Protein AF-G2LH90-F1 (afdb_monomer)

Foldseek 3Di:
DDADDPVLLLLLVVLCCVQAVFQFKWWDDCVQPRPDDSQDAGEIETEHQDDPDDQVRVQVSSVVSSPPSPGHYGYGYYYPVRLVVCCPPPPDPSVCRVPGIHIPDHPVVVVVVVVVVVVVVD

Mean predicted aligned error: 4.97 Å

Radius of gyration: 15.07 Å; Cα contacts (8 Å, |Δi|>4): 182; chains: 1; bounding box: 35×45×36 Å

Nearest PDB structures (foldseek):
  2rff-assembly1_A  TM=8.038E-01  e=9.417E-05  Saccharolobus solfataricus P2
  8xeh-assembly1_E  TM=7.236E-01  e=1.306E-04  Legionella pneumophila
  8xeo-assembly1_A  TM=7.544E-01  e=3.486E-04  Legionella pneumophila
  1no5-assembly2_B  TM=7.071E-01  e=1.132E-03  Haemophilus influenzae
  4ebj-assembly1_B  TM=7.382E-01  e=4.722E-02  Pseudomonas aeruginosa

InterPro domains:
  IPR002934 Polymerase, nucleotidyl transferase domain [PF01909] (20-97)
  IPR043519 Nucleotidyltransferase superfamily [G3DSA:3.30.460.10] (2-115)
  IPR043519 Nucleotidyltransferase superfamily [SSF81301] (8-109)

Organism: Chloracidobacterium thermophilum (strain B) (NCBI:txid981222)

pLDDT: mean 91.3, std 10.44, range [48.72, 98.62]

Solvent-accessible surface area (backbone atoms only — not comparable to full-atom values): 6876 Å² total; per-residue (Å²): 123,52,78,89,47,70,70,52,52,49,52,52,49,50,46,49,41,76,74,58,63,37,49,32,34,29,34,26,61,36,80,39,78,55,82,62,54,95,82,50,51,50,34,35,41,35,30,20,77,68,72,95,63,52,64,67,56,42,30,54,50,45,56,58,63,58,57,90,63,57,58,58,67,45,55,48,59,39,34,45,67,62,41,60,73,31,36,79,38,84,89,37,69,43,22,48,40,77,75,53,35,41,75,78,43,43,46,70,61,51,50,52,52,53,54,55,55,59,65,73,76,115

Secondary structure (DSSP, 8-state):
-PPP-HHHHHHHHHHHHHHH--SEEEEETHHHHS---TT--EEEEEEES--SS-HHHHHHHHHHHTTTS-S-EEEEEEEHHHHHHHTT-TTSHHHHHHHHPEEEEEHHHHHHHHHHHHHTT-

Sequence (122 aa):
MKTVNEDSLQEITHRLVEVFHPEQVILFGSYAWGTPTADSDVDVMVIVPESDLSDYQRAVLGHRSLSGLGIPKDVIVRTRAEFDALREVRASLEYKIARQGRVLYDQRQSATRAELAHQSTT

Structure (mmCIF, N/CA/C/O backbone):
data_AF-G2LH90-F1
#
_entry.id   AF-G2LH90-F1
#
loop_
_atom_site.group_PDB
_atom_site.id
_atom_site.type_symbol
_atom_site.label_atom_id
_atom_site.label_alt_id
_atom_site.label_comp_id
_atom_site.label_asym_id
_atom_site.label_entity_id
_atom_site.label_seq_id
_atom_site.pdbx_PDB_ins_code
_atom_site.Cartn_x
_atom_site.Cartn_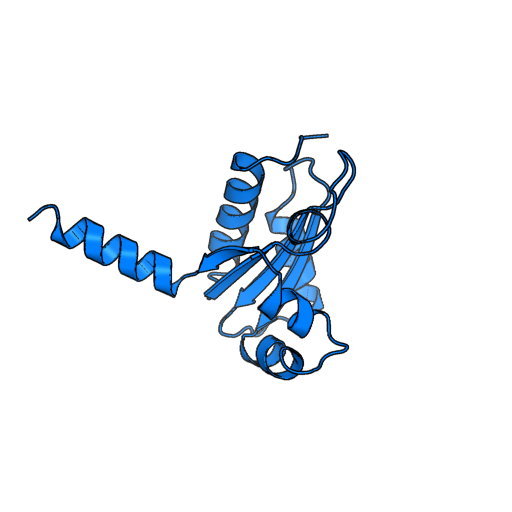y
_atom_site.Cartn_z
_atom_site.occupancy
_atom_site.B_iso_or_equiv
_atom_site.auth_seq_id
_atom_site.auth_comp_id
_atom_site.auth_asym_id
_atom_site.auth_atom_id
_atom_site.pdbx_PDB_model_num
ATOM 1 N N . MET A 1 1 ? -17.989 9.011 10.249 1.00 59.81 1 MET A N 1
ATOM 2 C CA . MET A 1 1 ? -16.854 8.264 9.675 1.00 59.81 1 MET A CA 1
ATOM 3 C C . MET A 1 1 ? -17.042 6.802 10.032 1.00 59.81 1 MET A C 1
ATOM 5 O O . MET A 1 1 ? -17.502 6.555 11.143 1.00 59.81 1 MET A O 1
ATOM 9 N N . LYS A 1 2 ? -16.812 5.854 9.116 1.00 67.00 2 LYS A N 1
ATOM 10 C CA . LYS A 1 2 ? -16.891 4.432 9.490 1.00 67.00 2 LYS A CA 1
ATOM 11 C C . LYS A 1 2 ? -15.686 4.083 10.364 1.00 67.00 2 LYS A C 1
ATOM 13 O O . LYS A 1 2 ? -14.580 4.526 10.076 1.00 67.00 2 LYS A O 1
ATOM 18 N N . THR A 1 3 ? -15.915 3.310 11.421 1.00 76.75 3 THR A N 1
ATOM 19 C CA . THR A 1 3 ? -14.844 2.752 12.251 1.00 76.75 3 THR A CA 1
ATOM 20 C C . THR A 1 3 ? -14.119 1.665 11.467 1.00 76.75 3 THR A C 1
ATOM 22 O O . THR A 1 3 ? -14.768 0.817 10.857 1.00 76.75 3 THR A O 1
ATOM 25 N N . VAL A 1 4 ? -12.787 1.678 11.489 1.00 85.12 4 VAL A N 1
ATOM 26 C CA . VAL A 1 4 ? -11.978 0.618 10.882 1.00 85.12 4 VAL A CA 1
ATOM 27 C C . VAL A 1 4 ? -12.087 -0.641 11.737 1.00 85.12 4 VAL A C 1
ATOM 29 O O . VAL A 1 4 ? -11.795 -0.628 12.931 1.00 85.12 4 VAL A O 1
ATOM 32 N N . ASN A 1 5 ? -12.526 -1.728 11.116 1.00 89.81 5 ASN A N 1
ATOM 33 C CA . ASN A 1 5 ? -12.639 -3.058 11.702 1.00 89.81 5 ASN A CA 1
ATOM 34 C C . ASN A 1 5 ? -12.268 -4.120 10.651 1.00 89.81 5 ASN A C 1
ATOM 36 O O . ASN A 1 5 ? -11.971 -3.784 9.504 1.00 89.81 5 ASN A O 1
ATOM 40 N N . GLU A 1 6 ? -12.303 -5.397 11.030 1.00 91.88 6 GLU A N 1
ATOM 41 C CA . GLU A 1 6 ? -11.967 -6.503 10.121 1.00 91.88 6 GLU A CA 1
ATOM 42 C C . GLU A 1 6 ? -12.854 -6.537 8.866 1.00 91.88 6 GLU A C 1
ATOM 44 O O . GLU A 1 6 ? -12.325 -6.685 7.768 1.00 91.88 6 GLU A O 1
ATOM 49 N N . ASP A 1 7 ? -14.161 -6.276 8.986 1.00 92.62 7 ASP A N 1
ATOM 50 C CA . ASP A 1 7 ? -15.064 -6.207 7.824 1.00 92.62 7 ASP A CA 1
ATOM 51 C C . ASP A 1 7 ? -14.650 -5.100 6.843 1.00 92.62 7 ASP A C 1
ATOM 53 O O . ASP A 1 7 ? -14.689 -5.267 5.624 1.00 92.62 7 ASP A O 1
ATOM 57 N N . SER A 1 8 ? -14.214 -3.956 7.373 1.00 92.88 8 SER A N 1
ATOM 58 C CA . SER A 1 8 ? -13.723 -2.842 6.565 1.00 92.88 8 SER A CA 1
ATOM 59 C C . SER A 1 8 ? -12.407 -3.185 5.869 1.00 92.88 8 SER A C 1
ATOM 61 O O . SER A 1 8 ? -12.229 -2.836 4.703 1.00 92.88 8 SER A O 1
ATOM 63 N N . LEU A 1 9 ? -11.491 -3.881 6.552 1.00 95.44 9 LEU A N 1
ATOM 64 C CA . LEU A 1 9 ? -10.242 -4.359 5.950 1.00 95.44 9 LEU A CA 1
ATOM 65 C C . LEU A 1 9 ? -10.513 -5.405 4.865 1.00 95.44 9 LEU A C 1
ATOM 67 O O . LEU A 1 9 ? -9.860 -5.380 3.819 1.00 95.44 9 LEU A O 1
ATOM 71 N N . GLN A 1 10 ? -11.490 -6.285 5.080 1.00 95.81 10 GLN A N 1
ATOM 72 C CA . GLN A 1 10 ? -11.908 -7.279 4.098 1.00 95.81 10 GLN A CA 1
ATOM 73 C C . GLN A 1 10 ? -12.506 -6.614 2.855 1.00 95.81 10 GLN A C 1
ATOM 75 O O . GLN A 1 10 ? -12.117 -6.963 1.744 1.00 95.81 10 GLN A O 1
ATOM 80 N N . GLU A 1 11 ? -13.375 -5.616 3.024 1.00 96.19 11 GLU A N 1
ATOM 81 C CA . GLU A 1 11 ? -13.953 -4.855 1.910 1.00 96.19 11 GLU A CA 1
ATOM 82 C C . GLU A 1 11 ? -12.881 -4.083 1.122 1.00 96.19 11 GLU A C 1
ATOM 84 O O . GLU A 1 11 ? -12.874 -4.106 -0.109 1.00 96.19 11 GLU A O 1
ATOM 89 N N . ILE A 1 12 ? -11.937 -3.431 1.813 1.00 96.56 12 ILE A N 1
ATOM 90 C CA . ILE A 1 12 ? -10.795 -2.760 1.168 1.00 96.56 12 ILE A CA 1
ATOM 91 C C . ILE A 1 12 ? -9.987 -3.768 0.351 1.00 96.56 12 ILE A C 1
ATOM 93 O O . ILE A 1 12 ? -9.703 -3.535 -0.824 1.00 96.56 12 ILE A O 1
ATOM 97 N N . THR A 1 13 ? -9.648 -4.900 0.963 1.00 97.69 13 THR A N 1
ATOM 98 C CA . THR A 1 13 ? -8.864 -5.956 0.320 1.00 97.69 13 THR A CA 1
ATOM 99 C C . THR A 1 13 ? -9.587 -6.505 -0.904 1.00 97.69 13 THR A C 1
ATOM 101 O O . THR A 1 13 ? -8.980 -6.604 -1.965 1.00 97.69 13 THR A O 1
ATOM 104 N N . HIS A 1 14 ? -10.886 -6.793 -0.790 1.00 97.69 14 HIS A N 1
ATOM 105 C CA . HIS A 1 14 ? -11.708 -7.310 -1.881 1.00 97.69 14 HIS A CA 1
ATOM 106 C C . HIS A 1 14 ? -11.685 -6.384 -3.102 1.00 97.69 14 HIS A C 1
ATOM 108 O O . HIS A 1 14 ? -11.327 -6.816 -4.195 1.00 97.69 14 HIS A O 1
ATOM 114 N N . ARG A 1 15 ? -11.966 -5.090 -2.914 1.00 98.06 15 ARG A N 1
ATOM 115 C CA . ARG A 1 15 ? -11.974 -4.118 -4.021 1.00 98.06 15 ARG A CA 1
ATOM 116 C C . ARG A 1 15 ? -10.609 -3.953 -4.677 1.00 98.06 15 ARG A C 1
ATOM 118 O O . ARG A 1 15 ? -10.522 -3.809 -5.894 1.00 98.06 15 ARG A O 1
ATOM 125 N N . LEU A 1 16 ? -9.536 -3.963 -3.885 1.00 98.06 16 LEU A N 1
ATOM 126 C CA . LEU A 1 16 ? -8.178 -3.890 -4.426 1.00 98.06 16 LEU A CA 1
ATOM 127 C C . LEU A 1 16 ? -7.827 -5.155 -5.213 1.00 98.06 16 LEU A C 1
ATOM 129 O O . LEU A 1 16 ? -7.178 -5.053 -6.252 1.00 98.06 16 LEU A O 1
ATOM 133 N N . VAL A 1 17 ? -8.284 -6.326 -4.760 1.00 98.00 17 VAL A N 1
ATOM 134 C CA . VAL A 1 17 ? -8.095 -7.589 -5.478 1.00 98.00 17 VAL A CA 1
ATOM 135 C C . VAL A 1 17 ? -8.823 -7.580 -6.820 1.00 98.00 17 VAL A C 1
ATOM 137 O O . VAL A 1 17 ? -8.199 -7.902 -7.828 1.00 98.00 17 VAL A O 1
ATOM 140 N N . GLU A 1 18 ? -10.084 -7.144 -6.860 1.00 97.31 18 GLU A N 1
ATOM 141 C CA . GLU A 1 18 ? -10.862 -7.050 -8.106 1.00 97.31 18 GLU A CA 1
ATOM 142 C C . GLU A 1 18 ? -10.229 -6.102 -9.133 1.00 97.31 18 GLU A C 1
ATOM 144 O O . GLU A 1 18 ? -10.259 -6.363 -10.335 1.00 97.31 18 GLU A O 1
ATOM 149 N N . VAL A 1 19 ? -9.650 -4.991 -8.671 1.00 97.38 19 VAL A N 1
ATOM 150 C CA . VAL A 1 19 ? -9.092 -3.967 -9.561 1.00 97.38 19 VAL A CA 1
ATOM 151 C C . VAL A 1 19 ? -7.683 -4.314 -10.035 1.00 97.38 19 VAL A C 1
ATOM 153 O O . VAL A 1 19 ? -7.369 -4.109 -11.207 1.00 97.38 19 VAL A O 1
ATOM 156 N N . PHE A 1 20 ? -6.825 -4.820 -9.148 1.00 97.56 20 PHE A N 1
ATOM 157 C CA . PHE A 1 20 ? -5.395 -4.963 -9.432 1.00 97.56 20 PHE A CA 1
ATOM 158 C C . PHE A 1 20 ? -4.924 -6.394 -9.663 1.00 97.56 20 PHE A C 1
ATOM 160 O O . PHE A 1 20 ? -3.813 -6.559 -10.158 1.00 97.56 20 PHE A O 1
ATOM 167 N N . HIS A 1 21 ? -5.715 -7.411 -9.306 1.00 96.88 21 HIS A N 1
ATOM 168 C CA . HIS A 1 21 ? -5.277 -8.813 -9.300 1.00 96.88 21 HIS A CA 1
ATOM 169 C C . HIS A 1 21 ? -3.880 -8.983 -8.662 1.00 96.88 21 HIS A C 1
ATOM 171 O O . HIS A 1 21 ? -2.962 -9.513 -9.292 1.00 96.88 21 HIS A O 1
ATOM 177 N N . PRO A 1 22 ? -3.672 -8.463 -7.438 1.00 98.19 22 PRO A N 1
ATOM 178 C CA . PRO A 1 22 ? -2.353 -8.383 -6.843 1.00 98.19 22 PRO A CA 1
ATOM 179 C C . PRO A 1 22 ? -1.842 -9.762 -6.431 1.00 98.19 22 PRO A C 1
ATOM 181 O O . PRO A 1 22 ? -2.611 -10.684 -6.165 1.00 98.19 22 PRO A O 1
ATOM 184 N N . GLU A 1 23 ? -0.530 -9.863 -6.263 1.00 98.19 23 GLU A N 1
ATOM 185 C CA . GLU A 1 23 ? 0.080 -10.987 -5.562 1.00 98.19 23 GLU A CA 1
ATOM 186 C C . GLU A 1 23 ? -0.173 -10.883 -4.055 1.00 98.19 23 GLU A C 1
ATOM 188 O O . GLU A 1 23 ? -0.424 -11.891 -3.393 1.00 98.19 23 GLU A O 1
ATOM 193 N N . GLN A 1 24 ? -0.080 -9.668 -3.498 1.00 98.31 24 GLN A N 1
ATOM 194 C CA . GLN A 1 24 ? -0.221 -9.419 -2.063 1.00 98.31 24 GLN A CA 1
ATOM 195 C C . GLN A 1 24 ? -0.874 -8.065 -1.767 1.00 98.31 24 GLN A C 1
ATOM 197 O O . GLN A 1 24 ? -0.621 -7.073 -2.450 1.00 98.31 24 GLN A O 1
ATOM 202 N N . VAL A 1 25 ? -1.658 -8.018 -0.688 1.00 98.44 25 VAL A N 1
ATOM 203 C CA . VAL A 1 25 ? -2.121 -6.775 -0.052 1.00 98.44 25 VAL A CA 1
ATOM 204 C C . VAL A 1 25 ? -1.636 -6.784 1.390 1.00 98.44 25 VAL A C 1
ATOM 206 O O . VAL A 1 25 ? -1.926 -7.718 2.141 1.00 98.44 25 VAL A O 1
ATOM 209 N N . ILE A 1 26 ? -0.876 -5.763 1.775 1.00 98.44 26 ILE A N 1
ATOM 210 C CA . ILE A 1 26 ? -0.214 -5.679 3.076 1.00 98.44 26 ILE A CA 1
ATOM 211 C C . ILE A 1 26 ? -0.662 -4.398 3.772 1.00 98.44 26 ILE A C 1
ATOM 213 O O . ILE A 1 26 ? -0.414 -3.299 3.285 1.00 98.44 26 ILE A O 1
ATOM 217 N N . LEU A 1 27 ? -1.299 -4.547 4.929 1.00 97.88 27 LEU A N 1
ATOM 218 C CA . LEU A 1 27 ? -1.593 -3.450 5.839 1.00 97.88 27 LEU A CA 1
ATOM 219 C C . LEU A 1 27 ? -0.297 -2.977 6.493 1.00 97.88 27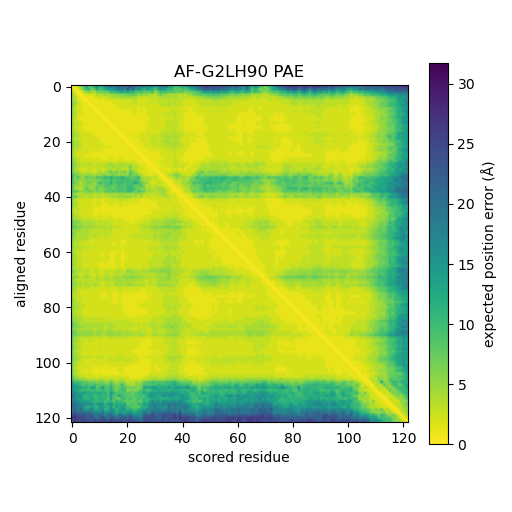 LEU A C 1
ATOM 221 O O . LEU A 1 27 ? 0.487 -3.790 6.999 1.00 97.88 27 LEU A O 1
ATOM 225 N N . PHE A 1 28 ? -0.090 -1.669 6.518 1.00 96.75 28 PHE A N 1
ATOM 226 C CA . PHE A 1 28 ? 1.038 -1.052 7.195 1.00 96.75 28 PHE A CA 1
ATOM 227 C C . PHE A 1 28 ? 0.595 0.130 8.061 1.00 96.75 28 PHE A C 1
ATOM 229 O O . PHE A 1 28 ? -0.591 0.327 8.318 1.00 96.75 28 PHE A O 1
ATOM 236 N N . GLY A 1 29 ? 1.568 0.861 8.605 1.00 93.50 29 GLY A N 1
ATOM 237 C CA . GLY A 1 29 ? 1.286 2.070 9.366 1.00 93.50 29 GLY A CA 1
ATOM 238 C C . GLY A 1 29 ? 0.690 1.777 10.740 1.00 93.50 29 GLY A C 1
ATOM 239 O O . GLY A 1 29 ? 1.065 0.809 11.412 1.00 93.50 29 GLY A O 1
ATOM 240 N N . SER A 1 30 ? -0.197 2.663 11.188 1.00 93.00 30 SER A N 1
ATOM 241 C CA . SER A 1 30 ? -0.720 2.645 12.560 1.00 93.00 30 SER A CA 1
ATOM 242 C C . SER A 1 30 ? -1.453 1.341 12.891 1.00 93.00 30 SER A C 1
ATOM 244 O O . SER A 1 30 ? -1.218 0.777 13.955 1.00 93.00 30 SER A O 1
ATOM 246 N N . TYR A 1 31 ? -2.240 0.803 11.956 1.00 91.00 31 TYR A N 1
ATOM 247 C CA . TYR A 1 31 ? -2.989 -0.443 12.141 1.00 91.00 31 TYR A CA 1
ATOM 248 C C . TYR A 1 31 ? -2.138 -1.721 12.053 1.00 91.00 31 TYR A C 1
ATOM 250 O O . TYR A 1 31 ? -2.624 -2.790 12.418 1.00 91.00 31 TYR A O 1
ATOM 258 N N . ALA A 1 32 ? -0.886 -1.643 11.589 1.00 90.56 32 ALA A N 1
ATOM 259 C CA . ALA A 1 32 ? 0.010 -2.802 11.530 1.00 90.56 32 ALA A CA 1
ATOM 260 C C . ALA A 1 32 ? 0.990 -2.874 12.709 1.00 90.56 32 ALA A C 1
ATOM 262 O O . ALA A 1 32 ? 1.208 -3.947 13.264 1.00 90.56 32 ALA A O 1
ATOM 263 N N . TRP A 1 33 ? 1.595 -1.747 13.094 1.00 89.75 33 TRP A N 1
ATOM 264 C CA . TRP A 1 33 ? 2.662 -1.714 14.108 1.00 89.75 33 TRP A CA 1
ATOM 265 C C . TRP A 1 33 ? 2.578 -0.527 15.075 1.00 89.75 33 TRP A C 1
ATOM 267 O O . TRP A 1 33 ? 3.508 -0.303 15.850 1.00 89.75 33 TRP A O 1
ATOM 277 N N . GLY A 1 34 ? 1.530 0.291 14.984 1.00 86.69 34 GLY A N 1
ATOM 278 C CA . GLY A 1 34 ? 1.316 1.447 15.851 1.00 86.69 34 GLY A CA 1
ATOM 279 C C . GLY A 1 34 ? 0.131 1.260 16.796 1.00 86.69 34 GLY A C 1
ATOM 280 O O . GLY A 1 34 ? -0.339 0.149 17.031 1.00 86.69 34 GLY A O 1
ATOM 281 N N . THR A 1 35 ? -0.358 2.384 17.316 1.00 87.50 35 THR A N 1
ATOM 282 C CA . THR A 1 35 ? -1.584 2.461 18.118 1.00 87.50 35 THR A CA 1
ATOM 283 C C . THR A 1 35 ? -2.586 3.315 17.342 1.00 87.50 35 THR A C 1
ATOM 285 O O . THR A 1 35 ? -2.523 4.543 17.444 1.00 87.50 35 THR A O 1
ATOM 288 N N . PRO A 1 36 ? -3.448 2.712 16.506 1.00 84.81 36 PRO A N 1
ATOM 289 C CA . PRO A 1 36 ? -4.370 3.472 15.676 1.00 84.81 36 PRO A CA 1
ATOM 290 C C . PRO A 1 36 ? -5.404 4.197 16.542 1.00 84.81 36 PRO A C 1
ATOM 292 O O . PRO A 1 36 ? -5.862 3.693 17.569 1.00 84.81 36 PRO A O 1
ATOM 295 N N . THR A 1 37 ? -5.777 5.395 16.111 1.00 83.31 37 THR A N 1
ATOM 296 C CA . THR A 1 37 ? -6.885 6.183 16.659 1.00 83.31 37 THR A CA 1
ATOM 297 C C . THR A 1 37 ? -8.098 6.087 15.735 1.00 83.31 37 THR A C 1
ATOM 299 O O . THR A 1 37 ? -7.988 5.636 14.596 1.00 83.31 37 THR A O 1
ATOM 302 N N . ALA A 1 38 ? -9.260 6.560 16.195 1.00 79.06 38 ALA A N 1
ATOM 303 C CA . ALA A 1 38 ? -10.470 6.610 15.369 1.00 79.06 38 ALA A CA 1
ATOM 304 C C . ALA A 1 38 ? -10.295 7.423 14.068 1.00 79.06 38 ALA A C 1
ATOM 306 O O . ALA A 1 38 ? -11.038 7.196 13.116 1.00 79.06 38 ALA A O 1
ATOM 307 N N . ASP A 1 39 ? -9.306 8.321 14.033 1.00 79.81 39 ASP A N 1
ATOM 308 C CA . ASP A 1 39 ? -8.997 9.186 12.894 1.00 79.81 39 ASP A CA 1
ATOM 309 C C . ASP A 1 39 ? -7.816 8.699 12.045 1.00 79.81 39 ASP A C 1
ATOM 311 O O . ASP A 1 39 ? -7.432 9.363 11.087 1.00 79.81 39 ASP A O 1
ATOM 315 N N . SER A 1 40 ? -7.214 7.560 12.394 1.00 86.56 40 SER A N 1
ATOM 316 C CA . SER A 1 40 ? -6.067 7.031 11.658 1.00 86.56 40 SER A CA 1
ATOM 317 C C . SER A 1 40 ? -6.467 6.500 10.283 1.00 86.56 40 SER A C 1
ATOM 319 O O . SER A 1 40 ? -7.469 5.789 10.153 1.00 86.56 40 SER A O 1
ATOM 321 N N . ASP A 1 41 ? -5.641 6.801 9.282 1.00 89.69 41 ASP A N 1
ATOM 322 C CA . ASP A 1 41 ? -5.742 6.235 7.940 1.00 89.69 41 ASP A CA 1
ATOM 323 C C . ASP A 1 41 ? -5.480 4.724 7.936 1.00 89.69 41 ASP A C 1
ATOM 325 O O . ASP A 1 41 ? -4.679 4.194 8.713 1.00 89.69 41 ASP A O 1
ATOM 329 N N . VAL A 1 42 ? -6.175 4.021 7.042 1.00 94.00 42 VAL A N 1
ATOM 330 C CA . VAL A 1 42 ? -5.850 2.646 6.660 1.00 94.00 42 VAL A CA 1
ATOM 331 C C . VAL A 1 42 ? -4.811 2.688 5.547 1.00 94.00 42 VAL A C 1
ATOM 333 O O . VAL A 1 42 ? -5.149 2.976 4.399 1.00 94.00 42 VAL A O 1
ATOM 336 N N . ASP A 1 43 ? -3.564 2.378 5.891 1.00 96.25 43 ASP A N 1
ATOM 337 C CA . ASP A 1 43 ? -2.445 2.365 4.951 1.00 96.25 43 ASP A CA 1
ATOM 338 C C . ASP A 1 43 ? -2.234 0.959 4.369 1.00 96.25 43 ASP A C 1
ATOM 340 O O . ASP A 1 43 ? -1.967 0.001 5.104 1.00 96.25 43 ASP A O 1
ATOM 344 N N . VAL A 1 44 ? -2.336 0.807 3.048 1.00 97.81 44 VAL A N 1
ATOM 345 C CA . VAL A 1 44 ? -2.184 -0.493 2.374 1.00 97.81 44 VAL A CA 1
ATOM 346 C C . VAL A 1 44 ? -1.198 -0.435 1.214 1.00 97.81 44 VAL A C 1
ATOM 348 O O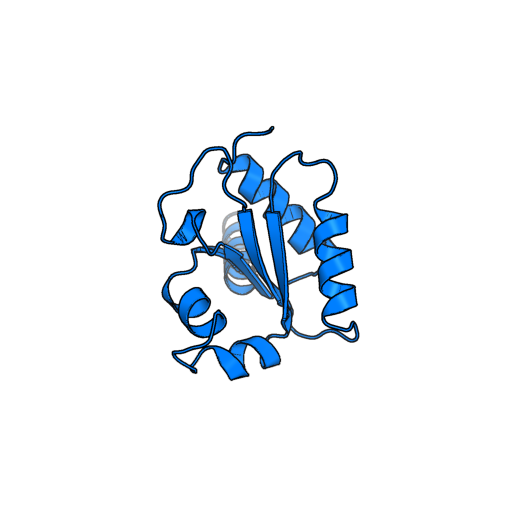 . VAL A 1 44 ? -1.232 0.459 0.371 1.00 97.81 44 VAL A O 1
ATOM 351 N N . MET A 1 45 ? -0.309 -1.425 1.174 1.00 98.44 45 MET A N 1
ATOM 352 C CA . MET A 1 45 ? 0.603 -1.690 0.069 1.00 98.44 45 MET A CA 1
ATOM 353 C C . MET A 1 45 ? 0.027 -2.822 -0.774 1.00 98.44 45 MET A C 1
ATOM 355 O O . MET A 1 45 ? -0.183 -3.931 -0.278 1.00 98.44 45 MET A O 1
ATOM 359 N N . VAL A 1 46 ? -0.205 -2.547 -2.048 1.00 98.62 46 VAL A N 1
ATOM 360 C CA . VAL A 1 46 ? -0.676 -3.507 -3.043 1.00 98.62 46 VAL A CA 1
ATOM 361 C C . VAL A 1 46 ? 0.499 -3.863 -3.939 1.00 98.62 46 VAL A C 1
ATOM 363 O O . VAL A 1 46 ? 1.058 -2.995 -4.608 1.00 98.62 46 VAL A O 1
ATOM 366 N N . ILE A 1 47 ? 0.875 -5.138 -3.948 1.00 98.50 47 ILE A N 1
ATOM 367 C CA . ILE A 1 47 ? 1.962 -5.642 -4.784 1.00 98.50 47 ILE A CA 1
ATOM 368 C C . ILE A 1 47 ? 1.351 -6.386 -5.964 1.00 98.50 47 ILE A C 1
ATOM 370 O O . ILE A 1 47 ? 0.733 -7.434 -5.779 1.00 98.50 47 ILE A O 1
ATOM 374 N N . VAL A 1 48 ? 1.523 -5.843 -7.165 1.00 98.25 48 VAL A N 1
ATOM 375 C CA . VAL A 1 48 ? 1.089 -6.456 -8.430 1.00 98.25 48 VAL A CA 1
ATOM 376 C C . VAL A 1 48 ? 2.270 -7.138 -9.122 1.00 98.25 48 VAL A C 1
ATOM 378 O O . VAL A 1 48 ? 3.405 -6.697 -8.926 1.00 98.25 48 VAL A O 1
ATOM 381 N N . PRO A 1 49 ? 2.052 -8.188 -9.932 1.00 97.62 49 PRO A N 1
ATOM 382 C CA . PRO A 1 49 ? 3.154 -8.847 -10.636 1.00 97.62 49 PRO A CA 1
ATOM 383 C C . PRO A 1 49 ? 3.868 -7.873 -11.588 1.00 97.62 49 PRO A C 1
ATOM 385 O O . PRO A 1 49 ? 5.088 -7.720 -11.539 1.00 97.62 49 PRO A O 1
ATOM 388 N N . GLU A 1 50 ? 3.091 -7.137 -12.382 1.00 97.19 50 GLU A N 1
ATOM 389 C CA . GLU A 1 50 ? 3.549 -6.155 -13.364 1.00 97.19 50 GLU A CA 1
ATOM 390 C C . GLU A 1 50 ? 2.465 -5.093 -13.610 1.00 97.19 50 GLU A C 1
ATOM 392 O O . GLU A 1 50 ? 1.312 -5.261 -13.204 1.00 97.19 50 GLU A O 1
ATOM 397 N N . SER A 1 51 ? 2.826 -3.968 -14.232 1.00 96.94 51 SER A N 1
ATOM 398 C CA . SER A 1 51 ? 1.860 -2.938 -14.623 1.00 96.94 51 SER A CA 1
ATOM 399 C C . SER A 1 51 ? 2.446 -1.965 -15.644 1.00 96.94 51 SER A C 1
ATOM 401 O O . SER A 1 51 ? 3.511 -1.397 -15.410 1.00 96.94 51 SER A O 1
ATOM 403 N N . ASP A 1 52 ? 1.690 -1.690 -16.709 1.00 96.81 52 ASP A N 1
ATOM 404 C CA . ASP A 1 52 ? 2.003 -0.641 -17.694 1.00 96.81 52 ASP A CA 1
ATOM 405 C C . ASP A 1 52 ? 1.581 0.768 -17.234 1.00 96.81 52 ASP A C 1
ATOM 407 O O . ASP A 1 52 ? 1.847 1.769 -17.903 1.00 96.81 52 ASP A O 1
ATOM 411 N N . LEU A 1 53 ? 0.882 0.870 -16.099 1.00 97.38 53 LEU A N 1
ATOM 412 C CA . LEU A 1 53 ? 0.452 2.145 -15.533 1.00 97.38 53 LEU A CA 1
ATOM 413 C C . LEU A 1 53 ? 1.599 2.798 -14.764 1.00 97.38 53 LEU A C 1
ATOM 415 O O . LEU A 1 53 ? 2.312 2.131 -14.021 1.00 97.38 53 LEU A O 1
ATOM 419 N N . SER A 1 54 ? 1.712 4.121 -14.848 1.00 97.06 54 SER A N 1
ATOM 420 C CA . SER A 1 54 ? 2.607 4.889 -13.971 1.00 97.06 54 SER A CA 1
ATOM 421 C C . SER A 1 54 ? 2.193 4.805 -12.494 1.00 97.06 54 SER A C 1
ATOM 423 O O . SER A 1 54 ? 1.016 4.600 -12.185 1.00 97.06 54 SER A O 1
ATOM 425 N N . ASP A 1 55 ? 3.136 5.072 -11.581 1.00 93.31 55 ASP A N 1
ATOM 426 C CA . ASP A 1 55 ? 2.883 5.206 -10.132 1.00 93.31 55 ASP A CA 1
ATOM 427 C C . ASP A 1 55 ? 1.651 6.076 -9.837 1.00 93.31 55 ASP A C 1
ATOM 429 O O . ASP A 1 55 ? 0.764 5.688 -9.076 1.00 93.31 55 ASP A O 1
ATOM 433 N N . TYR A 1 56 ? 1.552 7.231 -10.503 1.00 95.75 56 TYR A N 1
ATOM 434 C CA . TYR A 1 56 ? 0.432 8.155 -10.339 1.00 95.75 56 TYR A CA 1
ATOM 435 C C . TYR A 1 56 ? -0.904 7.547 -10.784 1.00 95.75 56 TYR A C 1
ATOM 437 O O . TYR A 1 56 ? -1.906 7.659 -10.078 1.00 95.75 56 TYR A O 1
ATOM 445 N N . GLN A 1 57 ? -0.939 6.878 -11.941 1.00 97.94 57 GLN A N 1
ATOM 446 C CA . GLN A 1 57 ? -2.160 6.239 -12.438 1.00 97.94 57 GLN A CA 1
ATOM 447 C C . GLN A 1 57 ? -2.622 5.112 -11.513 1.00 97.94 57 GLN A C 1
ATOM 449 O O . GLN A 1 57 ? -3.821 5.005 -11.248 1.00 97.94 57 GLN A O 1
ATOM 454 N N . ARG A 1 58 ? -1.688 4.311 -10.982 1.00 98.00 58 ARG A N 1
ATOM 455 C CA . ARG A 1 58 ? -2.013 3.257 -10.016 1.00 98.00 58 ARG A CA 1
ATOM 456 C C . ARG A 1 58 ? -2.553 3.837 -8.711 1.00 98.00 58 ARG A C 1
ATOM 458 O O . ARG A 1 58 ? -3.574 3.354 -8.230 1.00 98.00 58 ARG A O 1
ATOM 465 N N . ALA A 1 59 ? -1.950 4.909 -8.194 1.00 94.38 59 ALA A N 1
ATOM 466 C CA . ALA A 1 59 ? -2.449 5.603 -7.005 1.00 94.38 59 ALA A CA 1
ATOM 467 C C . ALA A 1 59 ? -3.873 6.149 -7.220 1.00 94.38 59 ALA A C 1
ATOM 469 O O . ALA A 1 59 ? -4.775 5.889 -6.423 1.00 94.38 59 ALA A O 1
ATOM 470 N N . VAL A 1 60 ? -4.118 6.841 -8.341 1.00 96.38 60 VAL A N 1
ATOM 471 C CA . VAL A 1 60 ? -5.455 7.357 -8.687 1.00 96.38 60 VAL A CA 1
ATOM 472 C C . VAL A 1 60 ? -6.478 6.225 -8.788 1.00 96.38 60 VAL A C 1
ATOM 474 O O . VAL A 1 60 ? -7.586 6.354 -8.262 1.00 96.38 60 VAL A O 1
ATOM 477 N N . LEU A 1 61 ? -6.126 5.117 -9.443 1.00 97.44 61 LEU A N 1
ATOM 478 C CA . LEU A 1 61 ? -7.002 3.954 -9.574 1.00 97.44 61 LEU A CA 1
ATOM 479 C C . LEU A 1 61 ? -7.292 3.308 -8.209 1.00 97.44 61 LEU A C 1
ATOM 481 O O . LEU A 1 61 ? -8.452 3.025 -7.905 1.00 97.44 61 LEU A O 1
ATOM 485 N N . GLY A 1 62 ? -6.273 3.167 -7.358 1.00 96.69 62 GLY A N 1
ATOM 486 C CA . GLY A 1 62 ? -6.398 2.641 -6.000 1.00 96.69 62 GLY A CA 1
ATOM 487 C C . GLY A 1 62 ? -7.346 3.475 -5.147 1.00 96.69 62 GLY A C 1
ATOM 488 O O . GLY A 1 62 ? -8.345 2.955 -4.647 1.00 96.69 62 GLY A O 1
ATOM 489 N N . HIS A 1 63 ? -7.133 4.789 -5.072 1.00 94.81 63 HIS A N 1
ATOM 490 C CA . HIS A 1 63 ? -8.031 5.675 -4.327 1.00 94.81 63 HIS A CA 1
ATOM 491 C C . HIS A 1 63 ? -9.465 5.667 -4.874 1.00 94.81 63 HIS A C 1
ATOM 493 O O . HIS A 1 63 ? -10.420 5.683 -4.091 1.00 94.81 63 HIS A O 1
ATOM 499 N N . ARG A 1 64 ? -9.640 5.611 -6.203 1.00 96.12 64 ARG A N 1
ATOM 500 C CA . ARG A 1 64 ? -10.970 5.534 -6.831 1.00 96.12 64 ARG A CA 1
ATOM 501 C C . ARG A 1 64 ? -11.695 4.234 -6.490 1.00 96.12 64 ARG A C 1
ATOM 503 O O . ARG A 1 64 ? -12.882 4.295 -6.168 1.00 96.12 64 ARG A O 1
ATOM 510 N N . SER A 1 65 ? -10.997 3.097 -6.494 1.00 96.25 65 SER A N 1
ATOM 511 C CA . SER A 1 65 ? -11.581 1.790 -6.152 1.00 96.25 65 SER A CA 1
ATOM 512 C C . SER A 1 65 ? -12.161 1.758 -4.732 1.00 96.25 65 SER A C 1
ATOM 514 O O . SER A 1 65 ? -13.200 1.151 -4.480 1.00 96.25 65 SER A O 1
ATOM 516 N N . LEU A 1 66 ? -11.555 2.507 -3.808 1.00 95.44 66 LEU A N 1
ATOM 517 C CA . LEU A 1 66 ? -11.976 2.581 -2.408 1.00 95.44 66 LEU A CA 1
ATOM 518 C C . LEU A 1 66 ? -12.927 3.749 -2.105 1.00 95.44 66 LEU A C 1
ATOM 520 O O . LEU A 1 66 ? -13.221 4.040 -0.939 1.00 95.44 66 LEU A O 1
ATOM 524 N N . SER A 1 67 ? -13.410 4.456 -3.126 1.00 93.25 67 SER A N 1
ATOM 525 C CA . SER A 1 67 ? -14.365 5.549 -2.939 1.00 93.25 67 SER A CA 1
ATOM 526 C C . SER A 1 67 ? -15.683 5.060 -2.308 1.00 93.25 67 SER A C 1
ATOM 528 O O . SER A 1 67 ? -16.086 3.902 -2.429 1.00 93.25 67 SER A O 1
ATOM 530 N N . GLY A 1 68 ? -16.339 5.940 -1.545 1.00 92.38 68 GLY A N 1
ATOM 531 C CA . GLY A 1 68 ? -17.613 5.638 -0.877 1.00 92.38 68 GLY A CA 1
ATOM 532 C C . GLY A 1 68 ? -17.519 4.857 0.442 1.00 92.38 68 GLY A C 1
ATOM 533 O O . GLY A 1 68 ? -18.526 4.738 1.132 1.00 92.38 68 GLY A O 1
ATOM 534 N N . LEU A 1 69 ? -16.336 4.382 0.857 1.00 89.81 69 LEU A N 1
ATOM 535 C CA . LEU A 1 69 ? -16.189 3.658 2.132 1.00 89.8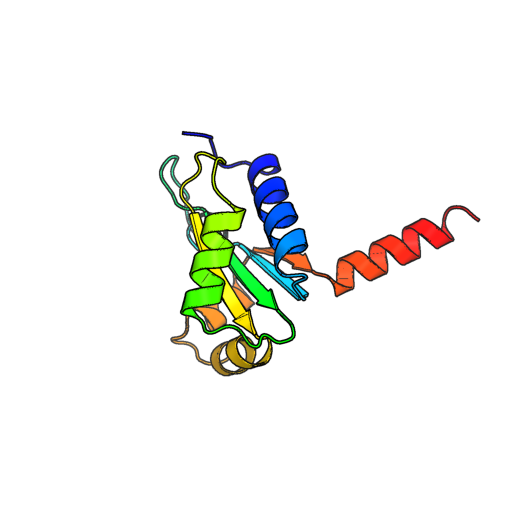1 69 LEU A CA 1
ATOM 536 C C . LEU A 1 69 ? -16.322 4.550 3.376 1.00 89.81 69 LEU A C 1
ATOM 538 O O . LEU A 1 69 ? -16.659 4.055 4.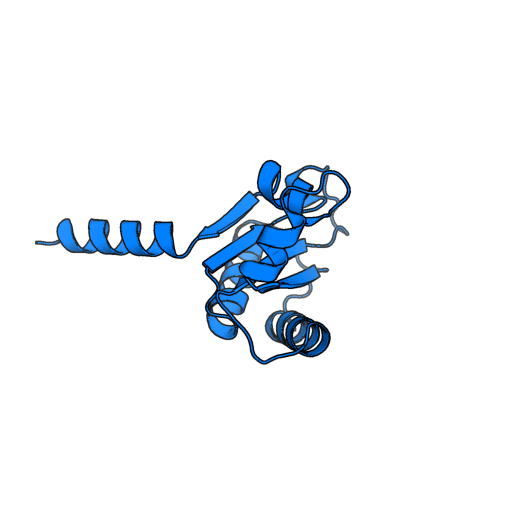447 1.00 89.81 69 LEU A O 1
ATOM 542 N N . GLY A 1 70 ? -16.079 5.860 3.255 1.00 88.75 70 GLY A N 1
ATOM 543 C CA . GLY A 1 70 ? -16.138 6.784 4.397 1.00 88.75 70 GLY A CA 1
ATOM 544 C C . GLY A 1 70 ? -15.067 6.518 5.464 1.00 88.75 70 GLY A C 1
ATOM 545 O O . GLY A 1 70 ? -15.295 6.821 6.637 1.00 88.75 70 GLY A O 1
ATOM 546 N N . ILE A 1 71 ? -13.945 5.926 5.041 1.00 87.69 71 ILE A N 1
ATOM 547 C CA . ILE A 1 71 ? -12.763 5.587 5.840 1.00 87.69 71 ILE A CA 1
ATOM 548 C C . ILE A 1 71 ? -11.561 6.379 5.289 1.00 87.69 71 ILE A C 1
ATOM 550 O O . ILE A 1 71 ? -11.412 6.429 4.057 1.00 87.69 71 ILE A O 1
ATOM 554 N N . PRO A 1 72 ? -10.742 7.014 6.144 1.00 89.19 72 PRO A N 1
ATOM 555 C CA . PRO A 1 72 ? -9.451 7.591 5.761 1.00 89.19 72 PRO A CA 1
ATOM 556 C C . PRO A 1 72 ? -8.471 6.478 5.342 1.00 89.19 72 PRO A C 1
ATOM 558 O O . PRO A 1 72 ? -8.440 5.421 5.970 1.00 89.19 72 PRO A O 1
ATOM 561 N N . LYS A 1 73 ? -7.772 6.632 4.214 1.00 91.31 73 LYS A N 1
ATOM 562 C CA . LYS A 1 73 ? -6.992 5.542 3.598 1.00 91.31 73 LYS A CA 1
ATOM 563 C C . LYS A 1 73 ? -5.911 6.043 2.652 1.00 91.31 73 LYS A C 1
ATOM 565 O O . LYS A 1 73 ? -6.191 6.903 1.810 1.00 91.31 73 LYS A O 1
ATOM 570 N N . ASP A 1 74 ? -4.754 5.400 2.724 1.00 94.44 74 ASP A N 1
ATOM 571 C CA . ASP A 1 74 ? -3.639 5.573 1.801 1.00 94.44 74 ASP A CA 1
ATOM 572 C C . ASP A 1 74 ? -3.343 4.250 1.081 1.00 94.44 74 ASP A C 1
ATOM 574 O O . ASP A 1 74 ? -3.292 3.183 1.696 1.00 94.44 74 ASP A O 1
ATOM 578 N N . VAL A 1 75 ? -3.202 4.306 -0.243 1.00 96.06 75 VAL A N 1
ATOM 579 C CA . VAL A 1 75 ? -3.009 3.121 -1.087 1.00 96.06 75 VAL A CA 1
ATOM 580 C C . VAL A 1 75 ? -1.763 3.316 -1.928 1.00 96.06 75 VAL A C 1
ATOM 582 O O . VAL A 1 75 ? -1.756 4.092 -2.885 1.00 96.06 75 VAL A O 1
ATOM 585 N N . ILE A 1 76 ? -0.732 2.539 -1.620 1.00 97.81 76 ILE A N 1
ATOM 586 C CA . ILE A 1 76 ? 0.492 2.482 -2.412 1.00 97.81 76 ILE A CA 1
ATOM 587 C C . ILE A 1 76 ? 0.446 1.215 -3.255 1.00 97.81 76 ILE A C 1
ATOM 589 O O . ILE A 1 76 ? 0.265 0.120 -2.730 1.00 97.81 76 ILE A O 1
ATOM 593 N N . VAL A 1 77 ? 0.618 1.352 -4.568 1.00 98.38 77 VAL A N 1
ATOM 594 C CA . VAL A 1 77 ? 0.638 0.215 -5.494 1.00 98.38 77 VAL A CA 1
ATOM 595 C C . VAL A 1 77 ? 2.010 0.133 -6.150 1.00 98.38 77 VAL A C 1
ATOM 597 O O . VAL A 1 77 ? 2.421 1.065 -6.845 1.00 98.38 77 VAL A O 1
ATOM 600 N N . ARG A 1 78 ? 2.697 -0.989 -5.945 1.00 98.19 78 ARG A N 1
ATOM 601 C CA . ARG A 1 78 ? 4.025 -1.278 -6.496 1.00 98.19 78 ARG A CA 1
ATOM 602 C C . ARG A 1 78 ? 3.997 -2.552 -7.319 1.00 98.19 78 ARG A C 1
ATOM 604 O O . ARG A 1 78 ? 3.260 -3.485 -6.999 1.00 98.19 78 ARG A O 1
ATOM 611 N N . THR A 1 79 ? 4.836 -2.620 -8.343 1.00 98.38 79 THR A N 1
ATOM 612 C CA . THR A 1 79 ? 5.155 -3.920 -8.943 1.00 98.38 79 THR A CA 1
ATOM 613 C C . THR A 1 79 ? 6.021 -4.740 -7.985 1.00 98.38 79 THR A C 1
ATOM 615 O O . THR A 1 79 ? 6.716 -4.188 -7.124 1.00 98.38 79 THR A O 1
ATOM 618 N N . ARG A 1 80 ? 6.023 -6.067 -8.141 1.00 97.94 80 ARG A N 1
ATOM 619 C CA . ARG A 1 80 ? 6.916 -6.963 -7.393 1.00 97.94 80 ARG A CA 1
ATOM 620 C C . ARG A 1 80 ? 8.372 -6.518 -7.509 1.00 97.94 80 ARG A C 1
ATOM 622 O O . ARG A 1 80 ? 9.062 -6.434 -6.496 1.00 97.94 80 ARG A O 1
ATOM 629 N N . ALA A 1 81 ? 8.809 -6.172 -8.719 1.00 98.12 81 ALA A N 1
ATOM 630 C CA . ALA A 1 81 ? 10.173 -5.725 -8.978 1.00 98.12 81 ALA A CA 1
ATOM 631 C C . ALA A 1 81 ? 10.522 -4.420 -8.237 1.00 98.12 81 ALA A C 1
ATOM 633 O O . ALA A 1 81 ? 11.585 -4.332 -7.623 1.00 98.12 81 ALA A O 1
ATOM 634 N N . GLU A 1 82 ? 9.628 -3.424 -8.244 1.00 98.06 82 GLU A N 1
ATOM 635 C CA . GLU A 1 82 ? 9.823 -2.164 -7.509 1.00 98.06 82 GLU A CA 1
ATOM 636 C C . GLU A 1 82 ? 9.895 -2.393 -5.993 1.00 98.06 82 GLU A C 1
ATOM 638 O O . GLU A 1 82 ? 10.762 -1.835 -5.319 1.00 98.06 82 GLU A O 1
ATOM 643 N N . PHE A 1 83 ? 9.006 -3.235 -5.456 1.00 98.19 83 PHE A N 1
ATOM 644 C CA . PHE A 1 83 ? 8.992 -3.560 -4.032 1.00 98.19 83 PHE A CA 1
ATOM 645 C C . PHE A 1 83 ? 10.269 -4.299 -3.616 1.00 98.19 83 PHE A C 1
ATOM 647 O O . PHE A 1 83 ? 10.909 -3.940 -2.625 1.00 98.19 83 PHE A O 1
ATOM 654 N N . ASP A 1 84 ? 10.675 -5.308 -4.388 1.00 98.00 84 ASP A N 1
ATOM 655 C CA . ASP A 1 84 ? 11.858 -6.111 -4.087 1.00 98.00 84 ASP A CA 1
ATOM 656 C C . ASP A 1 84 ? 13.164 -5.312 -4.204 1.00 98.00 84 ASP A C 1
ATOM 658 O O . ASP A 1 84 ? 14.108 -5.573 -3.457 1.00 98.00 84 ASP A O 1
ATOM 662 N N . ALA A 1 85 ? 13.215 -4.289 -5.059 1.00 97.81 85 ALA A N 1
ATOM 663 C CA . ALA A 1 85 ? 14.368 -3.393 -5.141 1.00 97.81 85 ALA A CA 1
ATOM 664 C C . ALA A 1 85 ? 14.603 -2.599 -3.840 1.00 97.81 85 ALA A C 1
ATOM 666 O O . ALA A 1 85 ? 15.742 -2.247 -3.526 1.00 97.81 85 ALA A O 1
ATOM 667 N N . LEU A 1 86 ? 13.543 -2.319 -3.071 1.00 97.56 86 LEU A N 1
ATOM 668 C CA . LEU A 1 86 ? 13.605 -1.484 -1.869 1.00 97.56 86 LEU A CA 1
ATOM 669 C C . LEU A 1 86 ? 13.435 -2.262 -0.563 1.00 97.56 86 LEU A C 1
ATOM 671 O O . LEU A 1 86 ? 13.856 -1.764 0.482 1.00 97.56 86 LEU A O 1
ATOM 675 N N . ARG A 1 87 ? 12.881 -3.478 -0.580 1.00 96.50 87 ARG A N 1
ATOM 676 C CA . ARG A 1 87 ? 12.581 -4.257 0.638 1.00 96.50 87 ARG A CA 1
ATOM 677 C C . ARG A 1 87 ? 13.793 -4.618 1.500 1.00 96.50 87 ARG A C 1
ATOM 679 O O . ARG A 1 87 ? 13.611 -4.953 2.662 1.00 96.50 87 ARG A O 1
ATOM 686 N N . GLU A 1 88 ? 15.008 -4.559 0.958 1.00 96.56 88 GLU A N 1
ATOM 687 C CA . GLU A 1 88 ? 16.256 -4.794 1.707 1.00 96.56 88 GLU A CA 1
ATOM 688 C C . GLU A 1 88 ? 16.970 -3.486 2.106 1.00 96.56 88 GLU A C 1
ATOM 690 O O . GLU A 1 88 ? 17.940 -3.488 2.870 1.00 96.56 88 GLU A O 1
ATOM 695 N N . VAL A 1 89 ? 16.474 -2.336 1.643 1.00 97.56 89 VAL A N 1
ATOM 696 C CA . VAL A 1 89 ? 17.027 -1.018 1.968 1.00 97.56 89 VAL A CA 1
ATOM 697 C C . VAL A 1 89 ? 16.459 -0.557 3.308 1.00 97.56 89 VAL A C 1
ATOM 699 O O . VAL A 1 89 ? 15.333 -0.096 3.381 1.00 97.56 89 VAL A O 1
ATOM 702 N N . ARG A 1 90 ? 17.245 -0.616 4.389 1.00 95.50 90 ARG A N 1
ATOM 703 C CA . ARG A 1 90 ? 16.771 -0.335 5.768 1.00 95.50 90 ARG A CA 1
ATOM 704 C C . ARG A 1 90 ? 16.037 0.997 5.975 1.00 95.50 90 ARG A C 1
ATOM 706 O O . ARG A 1 90 ? 15.253 1.105 6.912 1.00 95.50 90 ARG A O 1
ATOM 713 N N . ALA A 1 91 ? 16.340 2.004 5.158 1.00 96.19 91 ALA A N 1
ATOM 714 C CA . ALA A 1 91 ? 15.721 3.326 5.224 1.00 96.19 91 ALA A CA 1
ATOM 715 C C . ALA A 1 91 ? 14.426 3.446 4.394 1.00 96.19 91 ALA A C 1
ATOM 717 O O . ALA A 1 91 ? 13.781 4.490 4.445 1.00 96.19 91 ALA A O 1
ATOM 718 N N . SER A 1 92 ? 14.058 2.422 3.619 1.00 97.19 92 SER A N 1
ATOM 719 C CA . SER A 1 92 ? 12.855 2.421 2.789 1.00 97.19 92 SER A CA 1
ATOM 720 C C . SER A 1 92 ? 11.608 2.056 3.595 1.00 97.19 92 SER A C 1
ATOM 722 O O . SER A 1 92 ? 11.667 1.401 4.644 1.00 97.19 92 SER A O 1
ATOM 724 N N . LEU A 1 93 ? 10.452 2.459 3.073 1.00 96.75 93 LEU A N 1
ATOM 725 C CA . LEU A 1 93 ? 9.166 2.050 3.620 1.00 96.75 93 LEU A CA 1
ATOM 726 C C . LEU A 1 93 ? 8.940 0.549 3.381 1.00 96.75 93 LEU A C 1
ATOM 728 O O . LEU A 1 93 ? 8.492 -0.160 4.282 1.00 96.75 93 LEU A O 1
ATOM 732 N N . GLU A 1 94 ?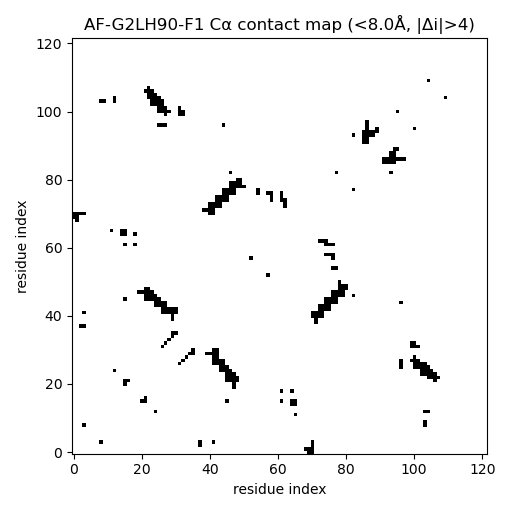 9.324 0.051 2.207 1.00 98.06 94 GLU A N 1
ATOM 733 C CA . GLU A 1 94 ? 9.206 -1.342 1.781 1.00 98.06 94 GLU A CA 1
ATOM 734 C C . GLU A 1 94 ? 9.933 -2.294 2.737 1.00 98.06 94 GLU A C 1
ATOM 736 O O . GLU A 1 94 ? 9.380 -3.336 3.085 1.00 98.06 94 GLU A O 1
ATOM 741 N N . TYR A 1 95 ? 11.115 -1.921 3.244 1.00 98.00 95 TYR A N 1
ATOM 742 C CA . TYR A 1 95 ? 11.836 -2.715 4.246 1.00 98.00 95 TYR A CA 1
ATOM 743 C C . TYR A 1 95 ? 11.027 -2.886 5.530 1.00 98.00 95 TYR A C 1
ATOM 745 O O . TYR A 1 95 ? 10.971 -3.976 6.108 1.00 98.00 95 TYR A O 1
ATOM 753 N N . LYS A 1 96 ? 10.366 -1.819 5.987 1.00 97.56 96 LYS A N 1
ATOM 754 C CA . LYS A 1 96 ? 9.526 -1.883 7.184 1.00 97.56 96 LYS A CA 1
ATOM 755 C C . LYS A 1 96 ? 8.252 -2.689 6.923 1.00 97.56 96 LYS A C 1
ATOM 757 O O . LYS A 1 96 ? 7.926 -3.569 7.720 1.00 97.56 96 LYS A O 1
ATOM 762 N N . ILE A 1 97 ? 7.585 -2.451 5.792 1.00 97.88 97 ILE A N 1
ATOM 763 C CA . ILE A 1 97 ? 6.381 -3.183 5.367 1.00 97.88 97 ILE A CA 1
ATOM 764 C C . ILE A 1 97 ? 6.662 -4.683 5.254 1.00 97.88 97 ILE A C 1
ATOM 766 O O . ILE A 1 97 ? 5.909 -5.480 5.803 1.00 97.88 97 ILE A O 1
ATOM 770 N N . ALA A 1 98 ? 7.772 -5.080 4.630 1.00 97.06 98 ALA A N 1
ATOM 771 C CA . ALA A 1 98 ? 8.133 -6.486 4.448 1.00 97.06 98 ALA A CA 1
ATOM 772 C C . ALA A 1 98 ? 8.337 -7.247 5.770 1.00 97.06 98 ALA A C 1
ATOM 774 O O . ALA A 1 98 ? 8.202 -8.468 5.804 1.00 97.06 98 ALA A O 1
ATOM 775 N N . ARG A 1 99 ? 8.700 -6.546 6.851 1.00 96.19 99 ARG A N 1
ATOM 776 C CA . ARG A 1 99 ? 9.073 -7.161 8.138 1.00 96.19 99 ARG A CA 1
ATOM 777 C C . ARG A 1 99 ? 8.001 -7.037 9.210 1.00 96.19 99 ARG A C 1
ATOM 779 O O . ARG A 1 99 ? 7.962 -7.865 10.112 1.00 96.19 99 ARG A O 1
ATOM 786 N N . GLN A 1 100 ? 7.206 -5.976 9.159 1.00 96.75 100 GLN A N 1
ATOM 787 C CA . GLN A 1 100 ? 6.247 -5.628 10.210 1.00 96.75 100 GLN A CA 1
ATOM 788 C C . GLN A 1 100 ? 4.821 -5.465 9.682 1.00 96.75 100 GLN A C 1
ATOM 790 O O . GLN A 1 100 ? 3.895 -5.360 10.479 1.00 96.75 100 GLN A O 1
ATOM 795 N N . GLY A 1 101 ? 4.634 -5.410 8.363 1.00 97.25 101 GLY A N 1
ATOM 796 C CA . GLY A 1 101 ? 3.314 -5.305 7.761 1.00 97.25 101 GLY A CA 1
ATOM 797 C C . GLY A 1 101 ? 2.478 -6.556 8.021 1.00 97.25 101 GLY A C 1
ATOM 798 O O . GLY A 1 101 ? 2.993 -7.675 8.095 1.00 97.25 101 GLY A O 1
ATOM 799 N N . ARG A 1 102 ? 1.165 -6.366 8.137 1.00 97.19 102 ARG A N 1
ATOM 800 C CA . ARG A 1 102 ? 0.200 -7.455 8.275 1.00 97.19 102 ARG A CA 1
ATOM 801 C C . ARG A 1 102 ? -0.344 -7.802 6.895 1.00 97.19 102 ARG A C 1
ATOM 803 O O . ARG A 1 102 ? -1.002 -6.986 6.259 1.00 97.19 102 ARG A O 1
ATOM 810 N N . VAL A 1 103 ? -0.102 -9.025 6.436 1.00 97.75 103 VAL A N 1
ATOM 811 C CA . VAL A 1 103 ? -0.641 -9.506 5.156 1.00 97.75 103 VAL A CA 1
ATOM 812 C C . VAL A 1 103 ? -2.159 -9.675 5.279 1.00 97.75 103 VAL A C 1
ATOM 814 O O . VAL A 1 103 ? -2.629 -10.448 6.112 1.00 97.75 103 VAL A O 1
ATOM 817 N N . LEU A 1 104 ? -2.920 -8.936 4.469 1.00 97.44 104 LEU A N 1
ATOM 818 C CA . LEU A 1 104 ? -4.379 -9.054 4.360 1.00 97.44 104 LEU A CA 1
ATOM 819 C C . LEU A 1 104 ? -4.786 -10.043 3.265 1.00 97.44 104 LEU A C 1
ATOM 821 O O . LEU A 1 104 ? -5.798 -10.726 3.391 1.00 97.44 104 LEU A O 1
ATOM 825 N N . TYR A 1 105 ? -3.979 -10.137 2.207 1.00 98.19 105 TYR A N 1
ATOM 826 C CA . TYR A 1 105 ? -4.179 -11.066 1.102 1.00 98.19 105 TYR A CA 1
ATOM 827 C C . TYR A 1 105 ? -2.841 -11.544 0.542 1.00 98.19 105 TYR A C 1
ATOM 829 O O . TYR A 1 105 ? -1.900 -10.760 0.409 1.00 98.19 105 TYR A O 1
ATOM 837 N N . ASP A 1 106 ? -2.784 -12.828 0.193 1.00 96.81 106 ASP A N 1
ATOM 838 C CA . ASP A 1 106 ? -1.673 -13.460 -0.516 1.00 96.81 106 ASP A CA 1
ATOM 839 C C . ASP A 1 106 ? -2.250 -14.449 -1.535 1.00 96.81 106 ASP A C 1
ATOM 841 O O . ASP A 1 106 ? -2.930 -15.417 -1.169 1.00 96.81 106 ASP A O 1
ATOM 845 N N . GLN A 1 107 ? -2.003 -14.195 -2.819 1.00 93.75 107 GLN A N 1
ATOM 846 C CA . GLN A 1 107 ? -2.527 -15.001 -3.919 1.00 93.75 107 GLN A CA 1
ATOM 847 C C . GLN A 1 107 ? -2.053 -16.456 -3.831 1.00 93.75 107 GLN A C 1
ATOM 849 O O . GLN A 1 107 ? -2.834 -17.370 -4.095 1.00 93.75 107 GLN A O 1
ATOM 854 N N . ARG A 1 108 ? -0.808 -16.696 -3.391 1.00 86.94 108 ARG A N 1
ATOM 855 C CA . ARG A 1 108 ? -0.257 -18.057 -3.275 1.00 86.94 108 ARG A CA 1
ATOM 856 C C . ARG A 1 108 ? -0.969 -18.846 -2.183 1.00 86.94 108 ARG A C 1
ATOM 858 O O . ARG A 1 108 ? -1.322 -19.999 -2.394 1.00 86.94 108 ARG A O 1
ATOM 865 N N . GLN A 1 109 ? -1.239 -18.212 -1.042 1.00 79.25 109 GLN A N 1
ATOM 866 C CA . GLN A 1 109 ? -1.961 -18.862 0.059 1.00 79.25 109 GLN A CA 1
ATOM 867 C C . GLN A 1 109 ? -3.444 -19.069 -0.265 1.00 79.25 109 GLN A C 1
ATOM 869 O O . GLN A 1 109 ? -4.038 -20.068 0.145 1.00 79.25 109 GLN A O 1
ATOM 874 N N . SER A 1 110 ? -4.039 -18.138 -1.012 1.00 75.38 110 SER A N 1
ATOM 875 C CA . SER A 1 110 ? -5.433 -18.232 -1.454 1.00 75.38 110 SER A CA 1
ATOM 876 C C . SER A 1 110 ? -5.631 -19.401 -2.420 1.00 75.38 110 SER A C 1
ATOM 878 O O . SER A 1 110 ? -6.564 -20.182 -2.236 1.00 75.38 110 SER A O 1
ATOM 880 N N . ALA A 1 111 ? -4.713 -19.582 -3.378 1.00 72.50 111 ALA A N 1
ATOM 881 C CA . ALA A 1 111 ? -4.716 -20.724 -4.291 1.00 72.50 111 ALA A CA 1
ATOM 882 C C . ALA A 1 111 ? -4.594 -22.059 -3.536 1.00 72.50 111 ALA A C 1
ATOM 884 O O . ALA A 1 111 ? -5.439 -22.933 -3.706 1.00 72.50 111 ALA A O 1
ATOM 885 N N . THR A 1 112 ? -3.636 -22.177 -2.609 1.00 71.12 112 THR A N 1
ATOM 886 C CA . THR A 1 112 ? -3.464 -23.402 -1.807 1.00 71.12 112 THR A CA 1
ATOM 887 C C . THR A 1 112 ? -4.704 -23.737 -0.972 1.00 71.12 112 THR A C 1
ATOM 889 O O . THR A 1 112 ? -5.098 -24.899 -0.879 1.00 71.12 112 THR A O 1
ATOM 892 N N . ARG A 1 113 ? -5.366 -22.738 -0.371 1.00 73.06 113 ARG A N 1
ATOM 893 C CA . ARG A 1 113 ? -6.623 -22.961 0.367 1.00 73.06 113 ARG A CA 1
ATOM 894 C C . ARG A 1 113 ? -7.763 -23.417 -0.544 1.00 73.06 113 ARG A C 1
ATOM 896 O O . ARG A 1 113 ? -8.536 -24.283 -0.136 1.00 73.06 113 ARG A O 1
ATOM 903 N N . ALA A 1 114 ? -7.863 -22.864 -1.751 1.00 71.00 114 ALA A N 1
ATOM 904 C CA . ALA A 1 114 ? -8.868 -23.272 -2.729 1.00 71.00 114 ALA A CA 1
ATOM 905 C C . ALA A 1 114 ? -8.649 -24.721 -3.204 1.00 71.00 114 ALA A C 1
ATOM 907 O O . ALA A 1 114 ? -9.603 -25.495 -3.269 1.00 71.00 114 ALA A O 1
ATOM 908 N N . GLU A 1 115 ? -7.398 -25.116 -3.452 1.00 71.00 115 GLU A N 1
ATOM 909 C CA . GLU A 1 115 ? -7.031 -26.486 -3.838 1.00 71.00 115 GLU A CA 1
ATOM 910 C C . GLU A 1 115 ? -7.363 -27.506 -2.735 1.00 71.00 115 GLU A C 1
ATOM 912 O O . GLU A 1 115 ? -7.962 -28.546 -3.012 1.00 71.00 115 GLU A O 1
ATOM 917 N N . LEU A 1 116 ? -7.043 -27.189 -1.474 1.00 71.81 116 LEU A N 1
ATOM 918 C CA . LEU A 1 116 ? -7.350 -28.041 -0.316 1.00 71.81 116 LEU A CA 1
ATOM 919 C C . LEU A 1 116 ? -8.861 -28.200 -0.071 1.00 71.81 116 LEU A C 1
ATOM 921 O O . LEU A 1 116 ? -9.323 -29.290 0.276 1.00 71.81 116 LEU A O 1
ATOM 925 N N . ALA A 1 117 ? -9.644 -27.137 -0.274 1.00 70.69 117 ALA A N 1
ATOM 926 C CA . ALA A 1 117 ? -11.101 -27.195 -0.163 1.00 70.69 117 ALA A CA 1
ATOM 927 C C . ALA A 1 117 ? -11.730 -28.076 -1.260 1.00 70.69 117 ALA A C 1
ATOM 929 O O . ALA A 1 117 ? -12.673 -28.823 -0.991 1.00 70.69 117 ALA A O 1
ATOM 930 N N . HIS A 1 118 ? -11.183 -28.045 -2.481 1.00 66.00 118 HIS A N 1
ATOM 931 C CA . HIS A 1 118 ? -11.683 -28.855 -3.595 1.00 66.00 118 HIS A CA 1
ATOM 932 C C . HIS A 1 118 ? -11.403 -30.357 -3.403 1.00 66.00 118 HIS A C 1
ATOM 934 O O . HIS A 1 118 ? -12.259 -31.183 -3.706 1.00 66.00 118 HIS A O 1
ATOM 940 N N . GLN A 1 119 ? -10.254 -30.715 -2.818 1.00 65.25 119 GLN A N 1
ATOM 941 C CA . GLN A 1 119 ? -9.886 -32.110 -2.521 1.00 65.25 119 GLN A CA 1
ATOM 942 C C . GLN A 1 119 ? -10.664 -32.725 -1.345 1.00 65.25 119 GLN A C 1
ATOM 944 O O . GLN A 1 119 ? -10.740 -33.941 -1.241 1.00 65.25 119 GLN A O 1
ATOM 949 N N . SER A 1 120 ? -11.263 -31.908 -0.472 1.00 62.81 120 SER A N 1
ATOM 950 C CA . SER A 1 120 ? -12.033 -32.390 0.691 1.00 62.81 120 SER A CA 1
ATOM 951 C C . SER A 1 120 ? -13.505 -32.697 0.378 1.00 62.81 120 SER A C 1
ATOM 953 O O . SER A 1 120 ? -14.240 -33.127 1.263 1.00 62.81 120 SER A O 1
ATOM 955 N N . THR A 1 121 ? -13.951 -32.441 -0.856 1.00 57.97 121 THR A N 1
ATOM 956 C CA . THR A 1 121 ? -15.358 -32.598 -1.282 1.00 57.97 121 THR A CA 1
ATOM 957 C C . THR A 1 121 ? -15.546 -33.771 -2.262 1.00 57.97 121 THR A C 1
ATOM 959 O O . THR A 1 121 ? -16.617 -33.918 -2.845 1.00 57.97 121 THR A O 1
ATOM 962 N N . THR A 1 122 ? -14.517 -34.605 -2.461 1.00 48.72 122 THR A N 1
ATOM 963 C CA . THR A 1 122 ? -14.536 -35.828 -3.292 1.00 48.72 122 THR A CA 1
ATOM 964 C C . THR A 1 122 ? -14.116 -37.022 -2.450 1.00 48.72 122 THR A C 1
ATOM 966 O O . THR A 1 122 ? -14.749 -38.089 -2.597 1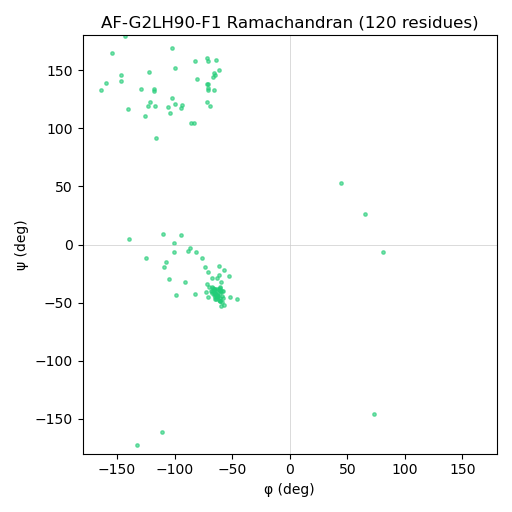.00 48.72 122 THR A O 1
#

=== Feature glossary ===
Key to the feature types in this record:

pLDDT. pLDDT is the predicted lDDT-Cα score: AlphaFold's confidence that the local environment of each residue (all inter-atomic distances within 15 Å) is correctly placed. It is a per-residue number between 0 and 100, with higher meaning more reliable.

Radius of gyration, Cα contacts, bounding box. The geometric summary reports three shape descriptors. Rg (radius of gyration) measures how spread out the Cα atoms are about their centre of mass; compact globular proteins have small Rg, elongated or unfolded ones large. Cα contacts (<8 Å, |i−j|>4) count long-range residue pairs in spatial proximity — high for tightly packed folds, near zero for rods or random coil. The bounding-box extents give the protein's footprint along x, y, z in Å.

Backbone torsions (φ/ψ). Backbone dihedral angles. Every residue except chain termini has a φ (preceding-C → N → Cα → C) and a ψ (N → Cα → C → next-N). They are reported in degrees following the IUPAC sign convention. Secondary structure is essentially a statement about which (φ, ψ) basin each residue occupies.

Contact-map, Ramachandran, and PAE plots. Plot images: a contact map (which residues are close in 3D, as an N×N binary image), a Ramachandran scatter (backbone torsion angles, revealing secondary-structure composition at a glance), and — for AlphaFold structures — a PAE heatmap (pairwise prediction confidence).

Predicted aligned error. Predicted Aligned Error (PAE) is an AlphaFold confidence matrix: entry (i, j) is the expected error in the position of residue j, in ångströms, when the prediction is superimposed on the true structure at residue i. Low PAE within a block of residues means that block is internally rigid and well-predicted; high PAE between two blocks means their relative placement is uncertain even if each block individually is confident.

Secondary structure (3-state, P-SEA). Three-state secondary structure (P-SEA) collapses the eight DSSP classes into helix (a), strand (b), and coil (c). P-SEA assigns these from Cα geometry alone — distances and angles — without requiring backbone oxygens, so it works on any Cα trace.

Solvent-accessible surface area. Solvent-accessible surface area (SASA) is the area in Å² traced out by the centre of a 1.4 Å probe sphere (a water molecule) rolled over the protein's van der Waals surface (Shrake–Rupley / Lee–Richards construction). Buried residues have near-zero SASA; fully exposed residues can exceed 200 Å². The total SASA scales roughly with the number of surface residues.

Foldseek 3Di. The Foldseek 3Di string encodes local tertiary geometry as a 20-letter alphabet — one character per residue — derived from the relative positions of nearby Cα atoms. Unlike the amino-acid sequence, 3Di is a direct function of the 3D structure, so two proteins with the same fold have similar 3Di strings even at low sequence identity.

B-factor. For experimental (PDB) structures, the B-factor (temperature factor) quantifies the positional spread of each atom in the crystal — a combination of thermal vibration and static disorder — in units of Å². High B-factors mark flexible loops or poorly resolved regions; low B-factors mark the rigid, well-ordered core.

mmCIF coordinates. The mmCIF block holds the 3D Cartesian coordinates of each backbone atom (N, Cα, C, O) in ångströms. mmCIF is the PDB's canonical archive format — 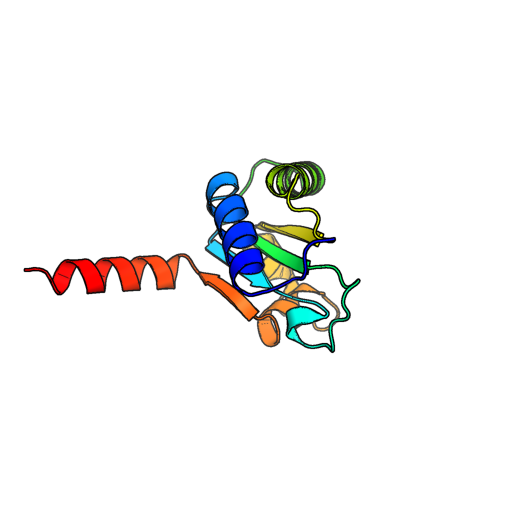a tagged-loop text representation of the atomic model.

InterPro / GO / CATH / organism. Functional annotations link the protein to curated databases. InterPro entries identify conserved domains and families by matching the sequence against member-database signatures (Pfam, PROSITE, CDD, …). Gene Ontology (GO) terms describe molecular function, biological process, and cellular component in a controlled vocabulary. CATH places the structure in a hierarchical fold classification (Class/Architectur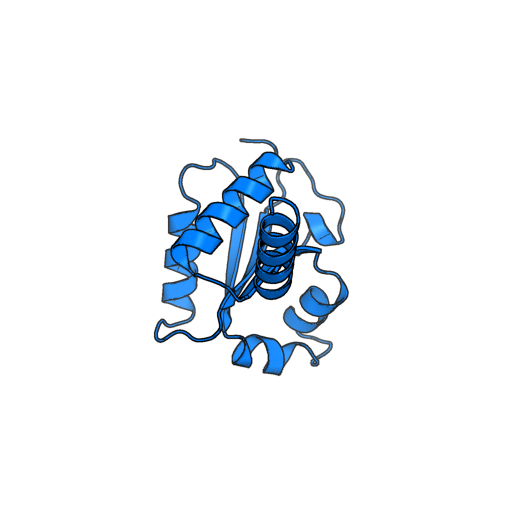e/Topology/Homologous-superfamily). The organism is the source species.

Rendered structure images. Structure images are PyMOL renders from six orthogonal camera directions. Cartoon representation draws helices as coils and strands as arrows; sticks shows the backbone as bonds; surface shows the solvent-excluded envelope. Rainbow coloring maps sequence position to hue (blue→red, N→C); chain coloring assigns a distinct color per polypeptide.

Sequence. This is the polypeptide sequence — one letter per residue, N-terminus first. Length ranges from a few dozen residues for small domains to over a thousand for large multi-domain proteins.

Secondary structure (8-state, DSSP). The SS8 string is DSSP's per-residue secondary-structure call. α-helix (H) means an i→i+4 H-bond ladder; β-strand (E) means the residue participates in a β-sheet; 3₁₀ (G) and π (I) are tighter and wider helices; T/S are turns/bends; '-' is loop.

Nearest PDB structures. Structural nearest neighbors (via Foldseek easy-search vs the PDB). Reported per hit: target PDB id, E-value, and alignment TM-score. A TM-score above ~0.5 is the conventional threshold for 'same fold'.